Protein AF-A0A7S0TQQ0-F1 (afdb_monomer)

Secondary structure (DSSP, 8-state):
----PPPSS----SS--------HHHIIIIIHHHHHHHHHHHHHHHHHSGGGTT--HHHHHHHHHH-------TT--S--TT--GGGS----------GGGGS--

pLDDT: mean 77.32, std 16.3, range [34.41, 94.69]

Sequence (105 aa):
LIHHHERSATAWIEDPVQLLVLKKKDYDKRIKPLHVYSEQARVREFSVLSAFSGWTEEKLNALSIVTRDKRFSIGETVCKEGEDTLSGHFMMTLRRGTLEKWKEM

Organism: Hemiselmis andersenii (NCBI:txid464988)

Mean predicted aligned error: 11.16 Å

Solvent-accessible surface area (backbone atoms only — not comparable to full-atom values): 7426 Å² total; per-residue (Å²): 134,87,83,81,75,76,78,92,70,86,89,84,79,93,64,99,75,90,81,90,82,83,53,68,71,56,40,60,69,62,52,55,50,52,57,54,51,52,40,54,51,44,29,56,55,46,63,72,36,76,96,38,67,87,58,51,72,69,56,38,46,55,51,35,71,75,54,77,93,80,90,79,60,94,89,57,81,88,74,63,91,92,62,81,61,87,87,52,94,77,84,79,82,87,72,83,82,74,76,68,74,74,78,80,115

Nearest PDB structures (foldseek):
  6xfj-assembly2_D  TM=7.287E-01  e=3.505E+00  Salmonella enterica subsp. enterica serovar Typhimurium str. LT2

Radius of gyration: 20.75 Å; Cα contacts (8 Å, |Δi|>4): 26; chains: 1; bounding box: 41×38×54 Å

Structure (mmCIF, N/CA/C/O backbone):
data_AF-A0A7S0TQQ0-F1
#
_entry.id   AF-A0A7S0TQQ0-F1
#
loop_
_atom_site.group_PDB
_atom_site.id
_atom_site.type_symbol
_atom_site.label_atom_id
_atom_site.label_alt_id
_atom_site.label_comp_id
_atom_site.label_asym_id
_atom_site.label_entity_id
_atom_site.label_seq_id
_atom_site.pdbx_PDB_ins_code
_atom_site.Cartn_x
_atom_site.Cartn_y
_atom_site.Cartn_z
_atom_site.occupancy
_atom_site.B_iso_or_equiv
_atom_site.auth_seq_id
_atom_site.auth_comp_id
_atom_site.auth_asym_id
_atom_site.auth_atom_id
_atom_site.pdbx_PDB_model_num
ATOM 1 N N . LEU A 1 1 ? 12.384 18.057 -7.965 1.00 41.34 1 LEU A N 1
ATOM 2 C CA . LEU A 1 1 ? 13.256 18.078 -9.159 1.00 41.34 1 LEU A CA 1
ATOM 3 C C . LEU A 1 1 ? 13.242 16.702 -9.814 1.00 41.34 1 LEU A C 1
ATOM 5 O O . LEU A 1 1 ? 13.352 15.710 -9.104 1.00 41.34 1 LEU A O 1
ATOM 9 N N . ILE A 1 2 ? 13.057 16.619 -11.133 1.00 46.09 2 ILE A N 1
ATOM 10 C CA . ILE A 1 2 ? 13.217 15.360 -11.873 1.00 46.09 2 ILE A CA 1
ATOM 11 C C . ILE A 1 2 ? 14.705 15.243 -12.201 1.00 46.09 2 ILE A C 1
ATOM 13 O O . ILE A 1 2 ? 15.193 15.948 -13.078 1.00 46.09 2 ILE A O 1
ATOM 17 N N . HIS A 1 3 ? 15.433 14.386 -11.488 1.00 49.91 3 HIS A N 1
ATOM 18 C CA . HIS A 1 3 ? 16.801 14.052 -11.873 1.00 49.91 3 HIS A CA 1
ATOM 19 C C . HIS A 1 3 ? 16.744 13.202 -13.147 1.00 49.91 3 HIS A C 1
ATOM 21 O O . HIS A 1 3 ? 16.278 12.057 -13.138 1.00 49.91 3 HIS A O 1
ATOM 27 N N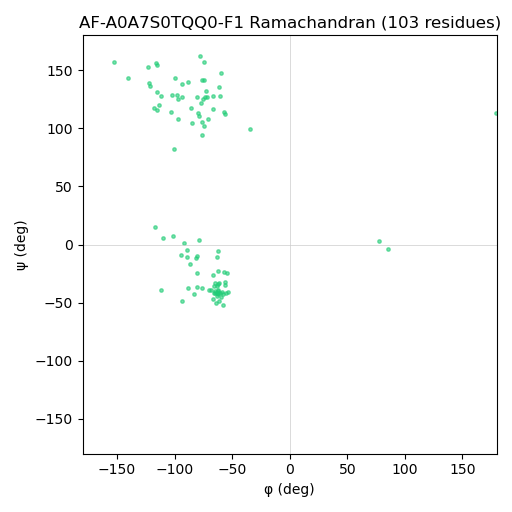 . HIS A 1 4 ? 17.144 13.800 -14.268 1.00 59.00 4 HIS A N 1
ATOM 28 C CA . HIS A 1 4 ? 17.493 13.059 -15.469 1.00 59.00 4 HIS A CA 1
ATOM 29 C C . HIS A 1 4 ? 18.851 12.418 -15.209 1.00 59.00 4 HIS A C 1
ATOM 31 O O . HIS A 1 4 ? 19.872 13.093 -15.219 1.00 59.00 4 HIS A O 1
ATOM 37 N N . HIS A 1 5 ? 18.847 11.123 -14.905 1.00 75.62 5 HIS A N 1
ATOM 38 C CA . HIS A 1 5 ? 20.082 10.356 -14.887 1.00 75.62 5 HIS A CA 1
ATOM 39 C C . HIS A 1 5 ? 20.483 10.083 -16.332 1.00 75.62 5 HIS A C 1
ATOM 41 O O . HIS A 1 5 ? 19.680 9.554 -17.110 1.00 75.62 5 HIS A O 1
ATOM 47 N N . GLU A 1 6 ? 21.707 10.462 -16.687 1.00 86.06 6 GLU A N 1
ATOM 48 C CA . GLU A 1 6 ? 22.305 10.032 -17.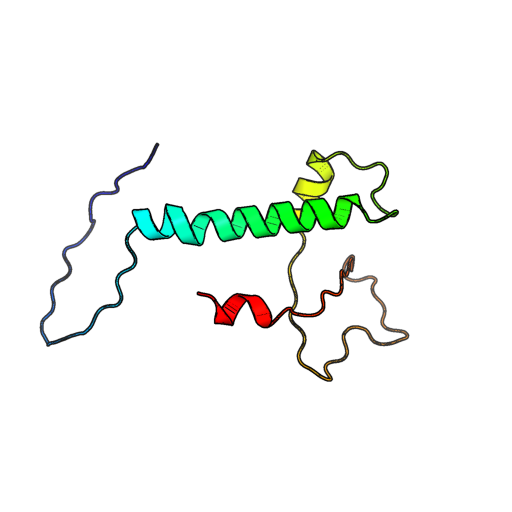942 1.00 86.06 6 GLU A CA 1
ATOM 49 C C . GLU A 1 6 ? 22.382 8.503 -17.977 1.00 86.06 6 GLU A C 1
ATOM 51 O O . GLU A 1 6 ? 22.485 7.830 -16.945 1.00 86.06 6 GLU A O 1
ATOM 56 N N . ARG A 1 7 ? 22.254 7.933 -19.176 1.00 86.69 7 ARG A N 1
ATOM 57 C CA . ARG A 1 7 ? 22.374 6.486 -19.351 1.00 86.69 7 ARG A CA 1
ATOM 58 C C . ARG A 1 7 ? 23.815 6.087 -19.052 1.00 86.69 7 ARG A C 1
ATOM 60 O O . ARG A 1 7 ? 24.734 6.639 -19.637 1.00 86.69 7 ARG A O 1
ATOM 67 N N . SER A 1 8 ? 23.996 5.105 -18.176 1.00 92.81 8 SER A N 1
ATOM 68 C CA . SER A 1 8 ? 25.316 4.568 -17.831 1.00 92.81 8 SER A CA 1
ATOM 69 C C . SER A 1 8 ? 25.845 3.547 -18.843 1.00 92.81 8 SER A C 1
ATOM 71 O O . SER A 1 8 ? 27.004 3.159 -18.764 1.00 92.81 8 SER A O 1
ATOM 73 N N . ALA A 1 9 ? 25.000 3.086 -19.769 1.00 91.44 9 ALA A N 1
ATOM 74 C CA . ALA A 1 9 ? 25.345 2.086 -20.769 1.00 91.44 9 ALA A CA 1
ATOM 75 C C . ALA A 1 9 ? 24.49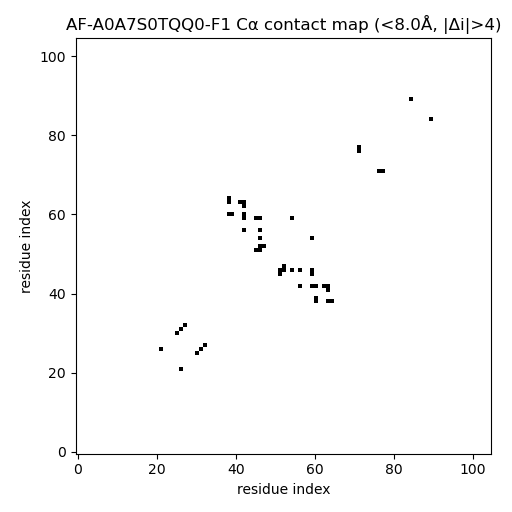8 2.249 -22.036 1.00 91.44 9 ALA A C 1
ATOM 77 O O . ALA A 1 9 ? 23.376 2.769 -21.996 1.00 91.44 9 ALA A O 1
ATOM 78 N N . THR A 1 10 ? 25.032 1.736 -23.142 1.00 90.69 10 THR A N 1
ATOM 79 C CA . THR A 1 10 ? 24.333 1.609 -24.422 1.00 90.69 10 THR A CA 1
ATOM 80 C C . THR A 1 10 ? 23.788 0.193 -24.545 1.00 90.69 10 THR A C 1
ATOM 82 O O . THR A 1 10 ? 24.542 -0.767 -24.434 1.00 90.69 10 THR A O 1
ATOM 85 N N . ALA A 1 11 ? 22.484 0.063 -24.780 1.00 87.88 11 ALA A N 1
ATOM 86 C CA . ALA A 1 11 ? 21.867 -1.216 -25.104 1.00 87.88 11 ALA A CA 1
ATOM 87 C C . ALA A 1 11 ? 21.810 -1.373 -26.628 1.00 87.88 11 ALA A C 1
ATOM 89 O O . ALA A 1 11 ? 21.293 -0.487 -27.313 1.00 87.88 11 ALA A O 1
ATOM 90 N N . TRP A 1 12 ? 22.324 -2.487 -27.143 1.00 90.56 12 TRP A N 1
ATOM 91 C CA . TRP A 1 12 ? 22.176 -2.888 -28.540 1.00 90.56 12 TRP A CA 1
ATOM 92 C C . TRP A 1 12 ? 21.356 -4.178 -28.626 1.00 90.56 12 TRP A C 1
ATOM 94 O O . TRP A 1 12 ? 21.277 -4.941 -27.666 1.00 90.56 12 TRP A O 1
ATOM 104 N N . ILE A 1 13 ? 20.701 -4.382 -29.765 1.00 91.50 13 ILE A N 1
ATOM 105 C CA . ILE A 1 13 ? 19.842 -5.535 -30.032 1.00 91.50 13 IL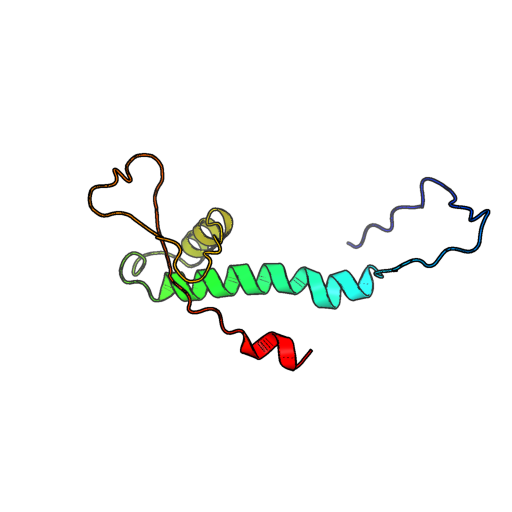E A CA 1
ATOM 106 C C . ILE A 1 13 ? 20.466 -6.290 -31.206 1.00 91.50 13 ILE A C 1
ATOM 108 O O . ILE A 1 13 ? 20.595 -5.715 -32.285 1.00 91.50 13 ILE A O 1
ATOM 112 N N . GLU A 1 14 ? 20.877 -7.538 -30.981 1.00 90.88 14 GLU A N 1
ATOM 113 C CA . GLU A 1 14 ? 21.517 -8.389 -32.002 1.00 90.88 14 GLU A CA 1
ATOM 114 C C . GLU A 1 14 ? 20.483 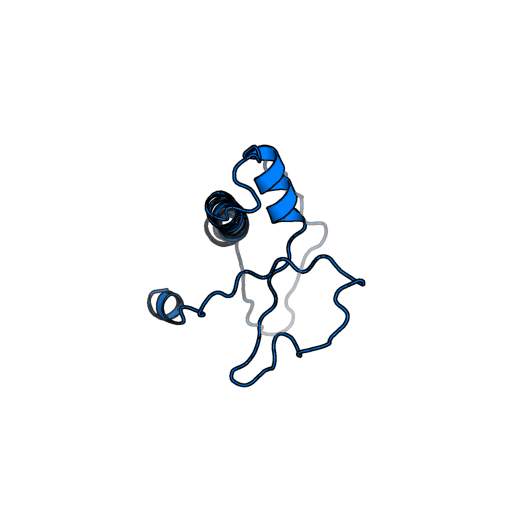-9.176 -32.821 1.00 90.88 14 GLU A C 1
ATOM 116 O O . GLU A 1 14 ? 20.606 -9.268 -34.039 1.00 90.88 14 GLU A O 1
ATOM 121 N N . ASP A 1 15 ? 19.412 -9.638 -32.170 1.00 94.25 15 ASP A N 1
ATOM 122 C CA . ASP A 1 15 ? 18.313 -10.387 -32.783 1.00 94.25 15 ASP A CA 1
ATOM 123 C C . ASP A 1 15 ? 16.983 -9.624 -32.690 1.00 94.25 15 ASP A C 1
ATOM 125 O O . ASP A 1 15 ? 16.797 -8.819 -31.776 1.00 94.25 15 ASP A O 1
ATOM 129 N N . PRO A 1 16 ? 15.997 -9.879 -33.568 1.00 92.38 16 PRO A N 1
ATOM 130 C CA . PRO A 1 16 ? 14.673 -9.279 -33.440 1.00 92.38 16 PRO A CA 1
ATOM 131 C C . PRO A 1 16 ? 14.025 -9.601 -32.084 1.00 92.38 16 PRO A C 1
ATOM 133 O O . PRO A 1 16 ? 13.657 -10.741 -31.807 1.00 92.38 16 PRO A O 1
ATOM 136 N N . VAL A 1 17 ? 13.828 -8.576 -31.250 1.00 91.94 17 VAL A N 1
ATOM 137 C CA . VAL A 1 17 ? 13.137 -8.689 -29.956 1.00 91.94 17 VAL A CA 1
ATOM 138 C C . VAL A 1 17 ? 11.943 -7.747 -29.882 1.00 91.94 17 VAL A C 1
ATOM 140 O O . VAL A 1 17 ? 11.922 -6.674 -30.485 1.00 91.94 17 VAL A O 1
ATOM 143 N N . GLN A 1 18 ? 10.950 -8.129 -29.082 1.00 93.12 18 GLN A N 1
ATOM 144 C CA . GLN A 1 18 ? 9.864 -7.242 -28.677 1.00 93.12 18 GLN A CA 1
ATOM 145 C C . GLN A 1 18 ? 10.108 -6.758 -27.250 1.00 93.12 18 GLN A C 1
ATOM 147 O O . GLN A 1 18 ? 10.334 -7.556 -26.343 1.00 93.12 18 GLN A O 1
ATOM 152 N N . LEU A 1 19 ? 10.048 -5.440 -27.051 1.00 91.69 19 LEU A N 1
ATOM 153 C CA . LEU A 1 19 ? 10.249 -4.811 -25.749 1.00 91.69 19 LEU A CA 1
ATOM 154 C C . LEU A 1 19 ? 8.967 -4.133 -25.276 1.00 91.69 19 LEU A C 1
ATOM 156 O O . LEU A 1 19 ? 8.372 -3.324 -25.988 1.00 91.69 19 LEU A O 1
ATOM 160 N N . LEU A 1 20 ? 8.587 -4.408 -24.029 1.00 92.81 20 LEU A N 1
ATOM 161 C CA . LEU A 1 20 ? 7.565 -3.643 -23.325 1.00 92.81 20 LEU A CA 1
ATOM 162 C C . LEU A 1 20 ? 8.223 -2.429 -22.670 1.00 92.81 20 LEU A C 1
ATOM 164 O O . LEU A 1 20 ? 9.085 -2.563 -21.803 1.00 92.81 20 LEU A O 1
ATOM 168 N N . VAL A 1 21 ? 7.821 -1.230 -23.092 1.00 90.94 21 VAL A N 1
ATOM 169 C CA . VAL A 1 21 ? 8.424 0.027 -22.636 1.00 90.94 21 VAL A CA 1
ATOM 170 C C . VAL A 1 21 ? 7.417 0.831 -21.825 1.00 90.94 21 VAL A C 1
ATOM 172 O O . VAL A 1 21 ? 6.389 1.261 -22.345 1.00 90.94 21 VAL A O 1
ATOM 175 N N . LEU A 1 22 ? 7.755 1.116 -20.565 1.00 89.94 22 LEU A N 1
ATOM 176 C CA . LEU A 1 22 ? 7.030 2.071 -19.730 1.00 89.94 22 LEU A CA 1
ATOM 177 C C . LEU A 1 22 ? 7.811 3.383 -19.644 1.00 89.94 22 LEU A C 1
ATOM 179 O O . LEU A 1 22 ? 8.901 3.449 -19.074 1.00 89.94 22 LEU A O 1
ATOM 183 N N . LYS A 1 23 ? 7.251 4.459 -20.202 1.00 90.25 23 LYS A N 1
ATOM 184 C CA . LYS A 1 23 ? 7.873 5.784 -20.121 1.00 90.25 23 LYS A CA 1
ATOM 185 C C . LYS A 1 23 ? 7.703 6.351 -18.715 1.00 90.25 23 LYS A C 1
ATOM 187 O O . LYS A 1 23 ? 6.628 6.264 -18.126 1.00 90.25 23 LYS A O 1
ATOM 192 N N . LYS A 1 24 ? 8.733 7.040 -18.217 1.00 86.69 24 LYS A N 1
ATOM 193 C CA . LYS A 1 24 ? 8.707 7.686 -16.893 1.00 86.69 24 LYS A CA 1
ATOM 194 C C . LYS A 1 24 ? 7.512 8.630 -16.712 1.00 86.69 24 LYS A C 1
ATOM 196 O O . LYS A 1 24 ? 6.862 8.583 -15.680 1.00 86.69 24 LYS A O 1
ATOM 201 N N . LYS A 1 25 ? 7.168 9.417 -17.738 1.00 89.31 25 LYS A N 1
ATOM 202 C CA . LYS A 1 25 ? 5.990 10.304 -17.719 1.00 89.31 25 LYS A CA 1
ATOM 203 C C . LYS A 1 25 ? 4.684 9.536 -17.480 1.00 89.31 25 LYS A C 1
ATOM 205 O O . LYS A 1 25 ? 3.829 10.010 -16.738 1.00 89.31 25 LYS A O 1
ATOM 210 N N . ASP A 1 26 ? 4.534 8.364 -18.094 1.00 88.88 26 ASP A N 1
ATOM 211 C CA . ASP A 1 26 ? 3.335 7.537 -17.946 1.00 88.88 26 ASP A CA 1
ATOM 212 C C . ASP A 1 26 ? 3.318 6.821 -16.593 1.00 88.88 26 ASP A C 1
ATOM 214 O O . ASP A 1 26 ? 2.271 6.769 -15.949 1.00 88.88 26 ASP A O 1
ATOM 218 N N . TYR A 1 27 ? 4.479 6.368 -16.109 1.00 87.44 27 TYR A N 1
ATOM 219 C CA . TYR A 1 27 ? 4.634 5.860 -14.744 1.00 87.44 27 TYR A CA 1
ATOM 220 C C . TYR A 1 27 ? 4.244 6.915 -13.698 1.00 87.44 27 TYR A C 1
ATOM 222 O O . TYR A 1 27 ? 3.395 6.656 -12.846 1.00 87.44 27 TYR A O 1
ATOM 230 N N . ASP A 1 28 ? 4.807 8.121 -13.788 1.00 86.25 28 ASP A N 1
ATOM 231 C CA . ASP A 1 28 ? 4.557 9.203 -12.833 1.00 86.25 28 ASP A CA 1
ATOM 232 C C . ASP A 1 28 ? 3.097 9.676 -12.869 1.00 86.25 28 ASP A C 1
ATOM 234 O O . ASP A 1 28 ? 2.548 10.050 -11.836 1.00 86.25 28 ASP A O 1
ATOM 238 N N . LYS A 1 29 ? 2.451 9.636 -14.042 1.00 86.06 29 LYS A N 1
ATOM 239 C CA . LYS A 1 29 ? 1.048 10.039 -14.201 1.00 86.06 29 LYS A CA 1
ATOM 240 C C . LYS A 1 29 ? 0.057 8.959 -13.767 1.00 86.06 29 LYS A C 1
ATOM 242 O O . LYS A 1 29 ? -1.012 9.305 -13.274 1.00 86.06 29 LYS A O 1
ATOM 247 N N . ARG A 1 30 ? 0.350 7.679 -14.013 1.00 83.56 30 ARG A N 1
ATOM 248 C CA . ARG A 1 30 ? -0.635 6.592 -13.858 1.00 83.56 30 ARG A CA 1
ATOM 249 C C . ARG A 1 30 ? -0.330 5.646 -12.712 1.00 83.56 30 ARG A C 1
ATOM 251 O O . ARG A 1 30 ? -1.259 5.225 -12.044 1.00 83.56 30 ARG A O 1
ATOM 258 N N . ILE A 1 31 ? 0.936 5.309 -12.483 1.00 83.00 31 ILE A N 1
ATOM 259 C CA . ILE A 1 31 ? 1.332 4.285 -11.506 1.00 83.00 31 ILE A CA 1
ATOM 260 C C . ILE A 1 31 ? 1.656 4.913 -10.156 1.00 83.00 31 ILE A C 1
ATOM 262 O O . ILE A 1 31 ? 1.127 4.484 -9.133 1.00 83.00 31 ILE A O 1
ATOM 266 N N . LYS A 1 32 ? 2.473 5.970 -10.146 1.00 80.00 32 LYS A N 1
ATOM 267 C CA . LYS A 1 32 ? 2.875 6.658 -8.914 1.00 80.00 32 LYS A CA 1
ATOM 268 C C . LYS A 1 32 ? 1.680 7.134 -8.068 1.00 80.00 32 LYS A C 1
ATOM 270 O O . LYS A 1 32 ? 1.719 6.926 -6.856 1.00 80.00 32 LYS A O 1
ATOM 275 N N . PRO A 1 33 ? 0.596 7.695 -8.645 1.00 82.31 33 PRO A N 1
ATOM 276 C CA . PRO A 1 33 ? -0.555 8.106 -7.849 1.00 82.31 33 PRO A CA 1
ATOM 277 C C . PRO A 1 33 ? -1.301 6.931 -7.214 1.00 82.31 33 PRO A C 1
ATOM 279 O O . PRO A 1 33 ? -1.901 7.120 -6.165 1.00 82.31 33 PRO A O 1
ATOM 282 N N . LEU A 1 34 ? -1.251 5.716 -7.782 1.00 77.88 34 LEU A N 1
ATOM 283 C CA . LEU A 1 34 ? -1.953 4.552 -7.217 1.00 77.88 34 LEU A CA 1
ATOM 284 C C . LEU A 1 34 ? -1.464 4.209 -5.807 1.00 77.88 34 LEU A C 1
ATOM 286 O O . LEU A 1 34 ? -2.262 3.778 -4.979 1.00 77.88 34 LEU A O 1
ATOM 290 N N . HIS A 1 35 ? -0.177 4.424 -5.518 1.00 71.31 35 HIS A N 1
ATOM 291 C CA . HIS A 1 35 ? 0.358 4.242 -4.165 1.00 71.31 35 HIS A CA 1
ATOM 292 C C . HIS A 1 35 ? -0.231 5.273 -3.196 1.00 71.31 35 HIS A C 1
ATOM 294 O O . HIS A 1 35 ? -0.752 4.900 -2.148 1.00 71.31 35 HIS A O 1
ATOM 300 N N . VAL A 1 36 ? -0.260 6.545 -3.605 1.00 74.75 36 VAL A N 1
ATOM 301 C CA . VAL A 1 36 ? -0.829 7.644 -2.809 1.00 74.75 36 VAL A CA 1
ATOM 302 C C . VAL A 1 36 ? -2.331 7.443 -2.578 1.00 74.75 36 VAL A C 1
ATOM 304 O O . VAL A 1 36 ? -2.818 7.631 -1.467 1.00 74.75 36 VAL A O 1
ATOM 307 N N . TYR A 1 37 ? -3.074 7.000 -3.598 1.00 75.06 37 TYR A N 1
ATOM 308 C CA . TYR A 1 37 ? -4.495 6.675 -3.460 1.00 75.06 37 TYR A CA 1
ATOM 309 C C . TYR A 1 37 ? -4.730 5.524 -2.476 1.00 75.06 37 TYR A C 1
ATOM 311 O O . TYR A 1 37 ? -5.685 5.581 -1.705 1.00 75.06 37 TYR A O 1
ATOM 319 N N . SER A 1 38 ? -3.870 4.501 -2.474 1.00 74.31 38 SER A N 1
ATOM 320 C CA . SER A 1 38 ? -3.970 3.383 -1.528 1.00 74.31 38 SER A CA 1
ATOM 321 C C . SER A 1 38 ? -3.722 3.824 -0.080 1.00 74.31 38 SER A C 1
ATOM 323 O O . SER A 1 38 ? -4.447 3.426 0.834 1.00 74.31 38 SER A O 1
ATOM 325 N N . GLU A 1 39 ? -2.736 4.693 0.144 1.00 79.44 39 GLU A N 1
ATOM 326 C CA . GLU A 1 39 ? -2.450 5.281 1.460 1.00 79.44 39 GLU A CA 1
ATOM 327 C C . GLU A 1 39 ? -3.606 6.160 1.951 1.00 79.44 39 GLU A C 1
ATOM 329 O O . GLU A 1 39 ? -4.138 5.927 3.037 1.00 79.44 39 GLU A O 1
ATOM 334 N N . GLN A 1 40 ? -4.088 7.087 1.120 1.00 81.81 40 GLN A N 1
ATOM 335 C CA . GLN A 1 40 ? -5.218 7.952 1.473 1.00 81.81 40 GLN A CA 1
ATOM 336 C C . GLN A 1 40 ? -6.517 7.169 1.705 1.00 81.81 40 GLN A C 1
ATOM 338 O O . GLN A 1 40 ? -7.302 7.522 2.587 1.00 81.81 40 GLN A O 1
ATOM 343 N N . ALA A 1 41 ? -6.757 6.095 0.946 1.00 83.31 41 ALA A N 1
ATOM 344 C CA . ALA A 1 41 ? -7.900 5.216 1.174 1.00 83.31 41 ALA A CA 1
ATOM 345 C C . ALA A 1 41 ? -7.826 4.543 2.554 1.00 83.31 41 ALA A C 1
ATOM 347 O O . ALA A 1 41 ? -8.828 4.504 3.265 1.00 83.31 41 ALA A O 1
ATOM 348 N N . ARG A 1 42 ? -6.639 4.082 2.970 1.00 85.25 42 ARG A N 1
ATOM 349 C CA . ARG A 1 42 ? -6.4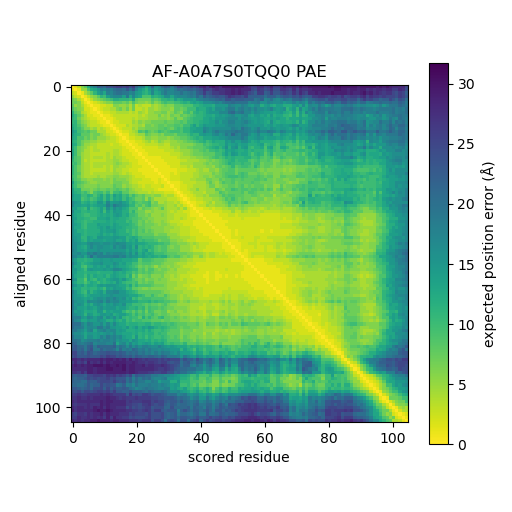28 3.493 4.304 1.00 85.25 42 ARG A CA 1
ATOM 350 C C . ARG A 1 42 ? -6.634 4.509 5.425 1.00 85.25 42 ARG A C 1
ATOM 352 O O . ARG A 1 42 ? -7.298 4.192 6.402 1.00 85.25 42 ARG A O 1
ATOM 359 N N . VAL A 1 43 ? -6.156 5.741 5.262 1.00 88.19 43 VAL A N 1
ATOM 360 C CA . VAL A 1 43 ? -6.387 6.818 6.244 1.00 88.19 43 VAL A CA 1
ATOM 361 C C . VAL A 1 43 ? -7.876 7.099 6.432 1.00 88.19 43 VAL A C 1
ATOM 363 O O . VAL A 1 43 ? -8.346 7.186 7.566 1.00 88.19 43 VAL A O 1
ATOM 366 N N . ARG A 1 44 ? -8.639 7.185 5.333 1.00 86.88 44 ARG A N 1
ATOM 367 C CA . ARG A 1 44 ? -10.098 7.362 5.397 1.00 86.88 44 ARG A CA 1
ATOM 368 C C . ARG A 1 44 ? -10.773 6.200 6.115 1.00 86.88 44 ARG A C 1
ATOM 370 O O . ARG A 1 44 ? -11.648 6.429 6.941 1.00 86.88 44 ARG A O 1
ATOM 377 N N . GLU A 1 45 ? -10.350 4.972 5.849 1.00 86.31 45 GLU A N 1
ATOM 378 C CA . GLU A 1 45 ? -10.887 3.806 6.552 1.00 86.31 45 GLU A CA 1
ATOM 379 C C . GLU A 1 45 ? -10.581 3.834 8.043 1.00 86.31 45 GLU A C 1
ATOM 381 O O . GLU A 1 45 ? -11.476 3.604 8.849 1.00 86.31 45 GLU A O 1
ATOM 386 N N . PHE A 1 46 ? -9.357 4.176 8.436 1.00 88.44 46 PHE A N 1
ATOM 387 C CA . PHE A 1 46 ? -9.022 4.272 9.853 1.00 88.44 46 PHE A CA 1
ATOM 388 C C . PHE A 1 46 ? -9.781 5.402 10.547 1.00 88.44 46 PHE A C 1
ATOM 390 O O . PHE A 1 46 ? -10.210 5.222 11.682 1.00 88.44 46 PHE A O 1
ATOM 397 N N . SER A 1 47 ? -10.026 6.523 9.863 1.00 89.38 47 SER A N 1
ATOM 398 C CA . SER A 1 47 ? -10.748 7.663 10.445 1.00 89.38 47 SER A CA 1
ATOM 399 C C . SER A 1 47 ? -12.194 7.358 10.848 1.00 89.38 47 SER A C 1
ATOM 401 O O . SER A 1 47 ? -12.733 8.042 11.714 1.00 89.38 47 SER A O 1
ATOM 403 N N . VAL A 1 48 ? -12.824 6.335 10.256 1.00 87.88 48 VAL A N 1
ATOM 404 C CA . VAL A 1 48 ? -14.207 5.950 10.589 1.00 87.88 48 VAL A CA 1
ATOM 405 C C . VAL A 1 48 ? -14.285 4.842 11.641 1.00 87.88 48 VAL A C 1
ATOM 407 O O . VAL A 1 48 ? -15.371 4.546 12.137 1.00 87.88 48 VAL A O 1
ATOM 410 N N . LEU A 1 49 ? -13.158 4.220 12.003 1.00 86.19 49 LEU A N 1
ATOM 411 C CA . LEU A 1 49 ? -13.123 3.194 13.042 1.00 86.19 49 LEU A CA 1
ATOM 412 C C . LEU A 1 49 ? -13.106 3.856 14.422 1.00 86.19 49 LEU A C 1
ATOM 414 O O . LEU A 1 49 ? -12.237 4.671 14.732 1.00 86.19 49 LEU A O 1
ATOM 418 N N . SER A 1 50 ? -14.032 3.449 15.291 1.00 88.19 50 SER A N 1
ATOM 419 C CA . SER A 1 50 ? -14.163 3.990 16.653 1.00 88.19 50 SER A CA 1
ATOM 420 C C . SER A 1 50 ? -12.875 3.874 17.476 1.00 88.19 50 SER A C 1
ATOM 422 O O . SER A 1 50 ? -12.573 4.774 18.262 1.00 88.19 50 SER A O 1
ATOM 424 N N . ALA A 1 51 ? -12.081 2.826 17.231 1.00 86.44 51 ALA A N 1
ATOM 425 C CA . ALA A 1 51 ? -10.767 2.602 17.834 1.00 86.44 51 ALA A CA 1
ATOM 426 C C . ALA A 1 51 ? -9.765 3.752 17.596 1.00 86.44 51 ALA A C 1
ATOM 428 O O . ALA A 1 51 ? -8.850 3.930 18.399 1.00 86.44 51 ALA A O 1
ATOM 429 N N . PHE A 1 52 ? -9.949 4.555 16.540 1.00 90.44 52 PHE A N 1
ATOM 430 C CA . PHE A 1 52 ? -9.075 5.683 16.198 1.00 90.44 52 PHE A CA 1
ATOM 431 C C . PHE A 1 52 ? -9.777 7.045 16.251 1.00 90.44 52 PHE A C 1
ATOM 433 O O . PHE A 1 52 ? -9.229 8.032 15.772 1.00 90.44 52 PHE A O 1
ATOM 440 N N . SER A 1 53 ? -10.956 7.135 16.873 1.00 88.19 53 SER A N 1
ATOM 441 C CA . SER A 1 53 ? -11.760 8.370 16.952 1.00 88.19 53 SER A CA 1
ATOM 442 C C . SER A 1 53 ? -11.025 9.595 17.530 1.00 88.19 53 SER A C 1
ATOM 444 O O . SER A 1 53 ? -11.380 10.725 17.213 1.00 88.19 53 SER A O 1
ATOM 446 N N . GLY A 1 54 ? -9.986 9.393 18.347 1.00 90.88 54 GLY A N 1
ATOM 447 C CA . GLY A 1 54 ? -9.148 10.463 18.910 1.00 90.88 54 GLY A CA 1
ATOM 448 C C . GLY A 1 54 ? -7.799 10.669 18.211 1.00 90.88 54 GLY A C 1
ATOM 449 O O . GLY A 1 54 ? -6.941 11.379 18.738 1.00 90.88 54 GLY A O 1
ATOM 450 N N . TRP A 1 55 ? -7.547 9.999 17.085 1.00 94.38 55 TRP A N 1
ATOM 451 C CA . TRP A 1 55 ? -6.265 10.078 16.385 1.00 94.38 55 TRP A CA 1
ATOM 452 C C . TRP A 1 55 ? -6.248 11.235 15.388 1.00 94.38 55 TRP A C 1
ATOM 454 O O . TRP A 1 55 ? -7.215 11.485 14.675 1.00 94.38 55 TRP A O 1
ATOM 464 N N . THR A 1 56 ? -5.111 11.928 15.318 1.00 94.69 56 THR A N 1
ATOM 465 C CA . THR A 1 56 ? -4.875 12.962 14.308 1.00 94.69 56 THR A CA 1
ATOM 466 C C . THR A 1 56 ? -4.618 12.331 12.943 1.00 94.69 56 THR A C 1
ATOM 468 O O . THR A 1 56 ? -4.152 11.193 12.848 1.00 94.69 56 THR A O 1
ATOM 471 N N . GLU A 1 57 ? -4.854 13.091 11.873 1.00 91.06 57 GLU A N 1
ATOM 472 C CA . GLU A 1 57 ? -4.595 12.642 10.501 1.00 91.06 57 GLU A CA 1
ATOM 473 C C . GLU A 1 57 ? -3.136 12.192 10.298 1.00 91.06 57 GLU A C 1
ATOM 475 O O . GLU A 1 57 ? -2.871 11.212 9.609 1.00 91.06 57 GLU A O 1
ATOM 480 N N . GLU A 1 58 ? -2.177 12.840 10.958 1.00 92.44 58 GLU A N 1
ATOM 481 C CA . GLU A 1 58 ? -0.757 12.463 10.931 1.00 92.44 58 GLU A CA 1
ATOM 482 C C . GLU A 1 58 ? -0.516 11.066 11.520 1.00 92.44 58 GLU A C 1
ATOM 484 O O . GLU A 1 58 ? 0.223 10.266 10.942 1.00 92.44 58 GLU A O 1
ATOM 489 N N . LYS A 1 59 ? -1.177 10.732 12.638 1.00 92.44 59 LYS A N 1
ATOM 490 C CA . LYS A 1 59 ? -1.085 9.397 13.249 1.00 92.44 59 LYS A CA 1
ATOM 491 C C . LYS A 1 59 ? -1.741 8.335 12.372 1.00 92.44 59 LYS A C 1
ATOM 493 O O . LYS A 1 59 ? -1.202 7.237 12.239 1.00 92.44 59 LYS A O 1
ATOM 498 N N . LEU A 1 60 ? -2.872 8.663 11.747 1.00 91.62 60 LEU A N 1
ATOM 499 C CA . LEU A 1 60 ? -3.541 7.771 10.797 1.00 91.62 60 LEU A CA 1
ATOM 500 C C . LEU A 1 60 ? -2.682 7.538 9.544 1.00 91.62 60 LEU A C 1
ATOM 502 O O . LEU A 1 60 ? -2.583 6.406 9.071 1.00 91.62 60 LEU A O 1
ATOM 506 N N . ASN A 1 61 ? -2.008 8.577 9.043 1.00 90.06 61 ASN A N 1
ATOM 507 C CA . ASN A 1 61 ? -1.047 8.468 7.945 1.00 90.06 61 ASN A CA 1
ATOM 508 C C . ASN A 1 61 ? 0.126 7.557 8.323 1.00 90.06 61 ASN A C 1
ATOM 510 O O . ASN A 1 61 ? 0.432 6.627 7.576 1.00 90.06 61 ASN A O 1
ATOM 514 N N . ALA A 1 62 ? 0.731 7.751 9.498 1.00 89.81 62 ALA A N 1
ATOM 515 C CA . ALA A 1 62 ? 1.806 6.887 9.984 1.00 89.81 62 ALA A CA 1
ATOM 516 C C . ALA A 1 62 ? 1.361 5.415 10.094 1.00 89.81 62 ALA A C 1
ATOM 518 O O . ALA A 1 62 ? 2.078 4.514 9.654 1.00 89.81 62 ALA A O 1
ATOM 519 N N . LEU A 1 63 ? 0.146 5.170 10.598 1.00 87.50 63 LEU A N 1
ATOM 520 C CA . LEU A 1 63 ? -0.455 3.836 10.661 1.00 87.50 63 LEU A CA 1
ATOM 521 C C . LEU A 1 63 ? -0.668 3.230 9.264 1.00 87.50 63 LEU A C 1
ATOM 523 O O . LEU A 1 63 ? -0.405 2.045 9.053 1.00 87.50 63 LEU A O 1
ATOM 527 N N . SER A 1 64 ? -1.089 4.036 8.286 1.00 86.12 64 SER A N 1
ATOM 528 C CA . SER A 1 64 ? -1.280 3.582 6.902 1.00 86.12 64 SER A CA 1
ATOM 529 C C . SER A 1 64 ? 0.015 3.101 6.251 1.00 86.12 64 SER A C 1
ATOM 531 O O . SER A 1 64 ? -0.011 2.129 5.501 1.00 86.12 64 SER A O 1
ATOM 533 N N . ILE A 1 65 ? 1.154 3.707 6.594 1.00 84.88 65 ILE A N 1
ATOM 534 C CA . ILE A 1 65 ? 2.465 3.334 6.051 1.00 84.88 65 ILE A CA 1
ATOM 535 C C . ILE A 1 65 ? 2.918 1.967 6.586 1.00 84.88 65 ILE A C 1
ATOM 537 O O . ILE A 1 65 ? 3.478 1.166 5.837 1.00 84.88 65 ILE A O 1
ATOM 541 N N . VAL A 1 66 ? 2.668 1.678 7.868 1.00 84.19 66 VAL A N 1
ATOM 542 C CA . VAL A 1 66 ? 3.108 0.423 8.510 1.00 84.19 66 VAL A CA 1
ATOM 543 C C . VAL A 1 66 ? 2.125 -0.736 8.327 1.00 84.19 66 VAL A C 1
ATOM 545 O O . VAL A 1 66 ? 2.501 -1.895 8.499 1.00 84.19 66 VAL A O 1
ATOM 548 N N . THR A 1 67 ? 0.880 -0.447 7.946 1.00 82.00 67 THR A N 1
ATOM 549 C CA . THR A 1 67 ? -0.126 -1.474 7.649 1.00 82.00 67 THR A CA 1
ATOM 550 C C . THR A 1 67 ? 0.150 -2.106 6.283 1.00 82.00 67 THR A C 1
ATOM 552 O O . THR A 1 67 ? 0.513 -1.414 5.331 1.00 82.00 67 THR A O 1
ATOM 555 N N . ARG A 1 68 ? -0.044 -3.422 6.153 1.00 76.38 68 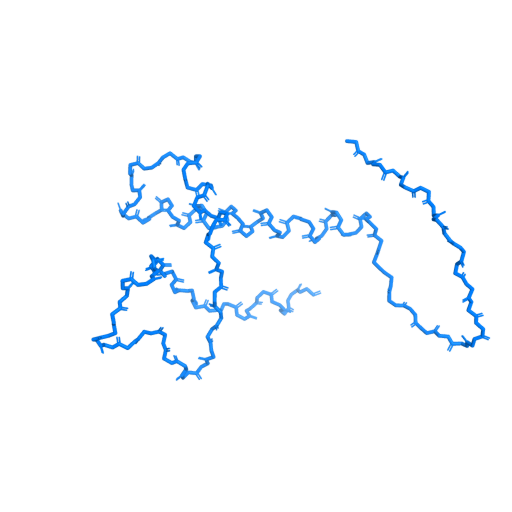ARG A N 1
ATOM 556 C CA . ARG A 1 68 ? 0.135 -4.152 4.888 1.00 76.38 68 ARG A CA 1
ATOM 557 C C . ARG A 1 68 ? -1.154 -4.848 4.476 1.00 76.38 68 ARG A C 1
ATOM 559 O O . ARG A 1 68 ? -1.789 -5.504 5.295 1.00 76.38 68 ARG A O 1
ATOM 566 N N . ASP A 1 69 ? -1.488 -4.754 3.193 1.00 77.75 69 ASP A N 1
ATOM 567 C CA . ASP A 1 69 ? -2.617 -5.485 2.627 1.00 77.75 69 ASP A CA 1
ATOM 568 C C . ASP A 1 69 ? -2.259 -6.971 2.499 1.00 77.75 69 ASP A C 1
ATOM 570 O O . ASP A 1 69 ? -1.253 -7.329 1.878 1.00 77.75 69 ASP A O 1
ATOM 574 N N . LYS A 1 70 ? -3.104 -7.846 3.050 1.00 77.81 70 LYS A N 1
ATOM 575 C CA . LYS A 1 70 ? -3.023 -9.297 2.852 1.00 77.81 70 LYS A CA 1
ATOM 576 C C . LYS A 1 70 ? -4.226 -9.753 2.033 1.00 77.81 70 LYS A C 1
ATOM 578 O O . LYS A 1 70 ? -5.364 -9.414 2.345 1.00 77.81 70 LYS A O 1
ATOM 583 N N . ARG A 1 71 ? -3.964 -10.489 0.952 1.00 80.19 71 ARG A N 1
ATOM 584 C CA . ARG A 1 71 ? -5.008 -11.068 0.097 1.00 80.19 71 ARG A CA 1
ATOM 585 C C . ARG A 1 71 ? -5.301 -12.483 0.563 1.00 80.19 71 ARG A C 1
ATOM 587 O O . ARG A 1 71 ? -4.368 -13.226 0.841 1.00 80.19 71 ARG A O 1
ATOM 594 N N . PHE A 1 72 ? -6.581 -12.819 0.593 1.00 79.75 72 PHE A N 1
ATOM 595 C CA . PHE A 1 72 ? -7.074 -14.144 0.934 1.00 79.75 72 PHE A CA 1
ATOM 596 C C . PHE A 1 72 ? -7.900 -14.678 -0.230 1.00 79.75 72 PHE A C 1
ATOM 598 O O . PHE A 1 72 ? -8.653 -13.928 -0.865 1.00 79.75 72 PHE A O 1
ATOM 605 N N . SER A 1 73 ? -7.736 -15.959 -0.526 1.00 81.50 73 SER A N 1
ATOM 606 C CA . SER A 1 73 ? -8.521 -16.650 -1.545 1.00 81.50 73 SER A CA 1
ATOM 607 C C . SER A 1 73 ? -9.910 -17.009 -1.016 1.00 81.50 73 SER A C 1
ATOM 609 O O . SER A 1 73 ? -10.154 -17.045 0.190 1.00 81.50 73 SER A O 1
ATOM 611 N N . ILE A 1 74 ? -10.845 -17.300 -1.923 1.00 82.75 74 ILE A N 1
ATOM 612 C CA . ILE A 1 74 ? -12.169 -17.798 -1.530 1.00 82.75 74 ILE A CA 1
ATOM 613 C C . ILE A 1 74 ? -11.991 -19.120 -0.770 1.00 82.75 74 ILE A C 1
ATOM 615 O O . ILE A 1 74 ? -11.335 -20.033 -1.264 1.00 82.75 74 ILE A O 1
ATOM 619 N N . GLY A 1 75 ? -12.578 -19.208 0.426 1.00 82.62 75 GLY A N 1
ATOM 620 C CA . GLY A 1 75 ? -12.468 -20.374 1.309 1.00 82.62 75 GLY A CA 1
ATOM 621 C C . GLY A 1 75 ? -11.229 -20.383 2.211 1.00 82.62 75 GLY A C 1
ATOM 622 O O . GLY A 1 75 ? -11.114 -21.261 3.063 1.00 82.62 75 GLY A O 1
ATOM 623 N N . GLU A 1 76 ? -10.320 -19.414 2.080 1.00 81.81 76 GLU A N 1
ATOM 624 C CA . GLU A 1 76 ? -9.171 -19.288 2.976 1.00 81.81 76 GLU A CA 1
ATOM 625 C C . GLU A 1 76 ? -9.613 -18.775 4.355 1.00 81.81 76 GLU A C 1
ATOM 627 O O . GLU A 1 76 ? -10.368 -17.807 4.472 1.00 81.81 76 GLU A O 1
ATOM 632 N N . THR A 1 77 ? -9.152 -19.438 5.418 1.00 82.06 77 THR A N 1
ATOM 633 C CA . THR A 1 77 ? -9.443 -19.014 6.793 1.00 82.06 77 THR A CA 1
ATOM 634 C C . THR A 1 77 ? -8.561 -17.832 7.159 1.00 82.06 77 THR A C 1
ATOM 636 O O . THR A 1 77 ? -7.337 -17.933 7.129 1.00 82.06 77 THR A O 1
ATOM 639 N N . VAL A 1 78 ? -9.190 -16.716 7.518 1.00 80.38 78 VAL A N 1
ATOM 640 C CA . VAL A 1 78 ? -8.479 -15.466 7.790 1.00 80.38 78 VAL A CA 1
ATOM 641 C C . VAL A 1 78 ? -7.918 -15.411 9.215 1.00 80.38 78 VAL A C 1
ATOM 643 O O . VAL A 1 78 ? -6.772 -15.010 9.406 1.00 80.38 78 VAL A O 1
ATOM 646 N N . CYS A 1 79 ? -8.708 -15.851 10.193 1.00 77.31 79 CYS A N 1
ATOM 647 C CA . CYS A 1 79 ? -8.310 -16.037 11.588 1.00 77.31 79 CYS A CA 1
ATOM 648 C C . CYS A 1 79 ? -8.963 -17.318 12.105 1.00 77.31 79 CYS A C 1
ATOM 650 O O . CYS A 1 79 ? -10.107 -17.605 11.730 1.00 77.31 79 CYS A O 1
ATOM 652 N N . LYS A 1 80 ? -8.268 -18.075 12.958 1.00 82.25 80 LYS A N 1
ATOM 653 C CA . LYS A 1 80 ? -8.859 -19.223 13.654 1.00 82.25 80 LYS A CA 1
ATOM 654 C C . LYS A 1 80 ? -9.256 -18.843 15.076 1.00 82.25 80 LYS A C 1
ATOM 656 O O . LYS A 1 80 ? -8.575 -18.073 15.745 1.00 82.25 80 LYS A O 1
ATOM 661 N N . GLU A 1 81 ? -10.371 -19.393 15.539 1.00 81.12 81 GLU A N 1
ATOM 662 C CA . GLU A 1 81 ? -10.779 -19.255 16.936 1.00 81.12 81 GLU A CA 1
ATOM 663 C C . GLU A 1 81 ? -9.719 -19.878 17.858 1.00 81.12 81 GLU A C 1
ATOM 665 O O . GLU A 1 81 ? -9.205 -20.961 17.578 1.00 81.12 81 GLU A O 1
ATOM 670 N N . GLY A 1 82 ? -9.369 -19.175 18.939 1.00 82.88 82 GLY A N 1
ATOM 671 C CA . GLY A 1 82 ? -8.347 -19.613 19.895 1.00 82.88 82 GLY A CA 1
ATOM 672 C C . GLY A 1 82 ? -6.896 -19.420 19.437 1.00 82.88 82 GLY A C 1
ATOM 673 O O . GLY A 1 82 ? -5.984 -19.815 20.159 1.00 82.88 82 GLY A O 1
ATOM 674 N N . GLU A 1 83 ? -6.662 -18.822 18.265 1.00 79.94 83 GLU A N 1
ATOM 675 C CA . GLU A 1 83 ? -5.317 -18.478 17.801 1.00 79.94 83 GLU A CA 1
ATOM 676 C C . GLU A 1 83 ? -4.753 -17.301 18.609 1.00 79.94 83 GLU A C 1
ATOM 678 O O . GLU A 1 83 ? -5.392 -16.256 18.746 1.00 79.94 83 GLU A O 1
ATOM 683 N N . ASP A 1 84 ? -3.552 -17.478 19.163 1.00 70.88 84 ASP A N 1
ATOM 684 C CA . ASP A 1 84 ? -2.906 -16.454 19.975 1.00 70.88 84 ASP A CA 1
ATOM 685 C C . ASP A 1 84 ? -2.328 -15.342 19.084 1.00 70.88 84 ASP A C 1
ATOM 687 O O . ASP A 1 84 ? -1.306 -15.496 18.409 1.00 70.88 84 ASP A O 1
ATOM 691 N N . THR A 1 85 ? -3.005 -14.196 19.070 1.00 66.69 85 THR A N 1
ATOM 692 C CA . THR A 1 85 ? -2.643 -13.036 18.244 1.00 66.69 85 THR A CA 1
ATOM 693 C C . THR A 1 85 ? -1.489 -12.205 18.823 1.00 66.69 85 THR A C 1
ATOM 695 O O . THR A 1 85 ? -1.140 -11.165 18.259 1.00 66.69 85 THR A O 1
ATOM 698 N N . LEU A 1 86 ? -0.876 -12.625 19.939 1.00 53.38 86 LEU A N 1
ATOM 699 C CA . LEU A 1 86 ? 0.153 -11.865 20.668 1.00 53.38 86 LEU A CA 1
ATOM 700 C C . LEU A 1 86 ? 1.455 -11.600 19.884 1.00 53.38 86 LEU A C 1
ATOM 702 O O . LEU A 1 86 ? 2.263 -10.776 20.309 1.00 53.38 86 LEU A O 1
ATOM 706 N N . SER A 1 87 ? 1.666 -12.232 18.725 1.00 51.16 87 SER A N 1
ATOM 707 C CA . SER A 1 87 ? 2.881 -12.050 17.910 1.00 51.16 87 SER A CA 1
ATOM 708 C C . SER A 1 87 ? 2.791 -10.958 16.833 1.00 51.16 87 SER A C 1
ATOM 710 O O . SER A 1 87 ? 3.775 -10.698 16.138 1.00 51.16 87 SER A O 1
ATOM 712 N N . GLY A 1 88 ? 1.668 -10.246 16.710 1.00 49.66 88 GLY A N 1
ATOM 713 C CA . GLY A 1 88 ? 1.591 -9.119 15.785 1.00 49.66 88 GLY A CA 1
ATOM 714 C C . GLY A 1 88 ? 0.230 -8.451 15.783 1.00 49.66 88 GLY A C 1
ATOM 715 O O . GLY A 1 88 ? -0.743 -9.044 15.339 1.00 49.66 88 GLY A O 1
ATOM 716 N N . HIS A 1 89 ? 0.194 -7.201 16.253 1.00 54.06 89 HIS A N 1
ATOM 717 C CA . HIS A 1 89 ? -0.933 -6.268 16.191 1.00 54.06 89 HIS A CA 1
ATOM 718 C C . HIS A 1 89 ? -1.749 -6.444 14.904 1.00 54.06 89 HIS A C 1
ATOM 720 O O . HIS A 1 89 ? -1.373 -5.956 13.837 1.00 54.06 89 HIS A O 1
ATOM 726 N N . PHE A 1 90 ? -2.866 -7.157 15.009 1.00 59.25 90 PHE A N 1
ATOM 727 C CA . PHE A 1 90 ? -3.694 -7.489 13.864 1.00 59.25 90 PHE A CA 1
ATOM 728 C C . PHE A 1 90 ? -4.886 -6.543 13.826 1.00 59.25 90 PHE A C 1
ATOM 730 O O . PHE A 1 90 ? -5.978 -6.846 14.300 1.00 59.25 90 PHE A O 1
ATOM 737 N N . MET A 1 91 ? -4.670 -5.352 13.272 1.00 61.78 91 MET A N 1
ATOM 738 C CA . MET A 1 91 ? -5.795 -4.596 12.747 1.00 61.78 91 MET A CA 1
ATOM 739 C C . MET A 1 91 ? -6.124 -5.171 11.375 1.00 61.78 91 MET A C 1
ATOM 741 O O . MET A 1 91 ? -5.340 -5.043 10.436 1.00 61.78 91 MET A O 1
ATOM 745 N N . MET A 1 92 ? -7.296 -5.786 11.263 1.00 64.12 92 MET A N 1
ATOM 746 C CA . MET A 1 92 ? -7.794 -6.293 9.998 1.00 64.12 92 MET A CA 1
ATOM 747 C C . MET A 1 92 ? -9.050 -5.556 9.580 1.00 64.12 92 MET A C 1
ATOM 749 O O . MET A 1 92 ? -10.101 -5.666 10.208 1.00 64.12 92 MET A O 1
ATOM 753 N N . THR A 1 93 ? -8.942 -4.853 8.461 1.00 62.91 93 THR A N 1
ATOM 754 C CA . THR A 1 93 ? -10.091 -4.349 7.723 1.00 62.91 93 THR A CA 1
ATOM 755 C C . THR A 1 93 ? -10.392 -5.330 6.591 1.00 62.91 93 THR A C 1
ATOM 757 O O . THR A 1 93 ? -9.646 -5.462 5.622 1.00 62.91 93 THR A O 1
ATOM 760 N N . LEU A 1 94 ? -11.483 -6.087 6.727 1.00 62.41 94 LEU A N 1
ATOM 761 C CA . LEU A 1 94 ? -11.934 -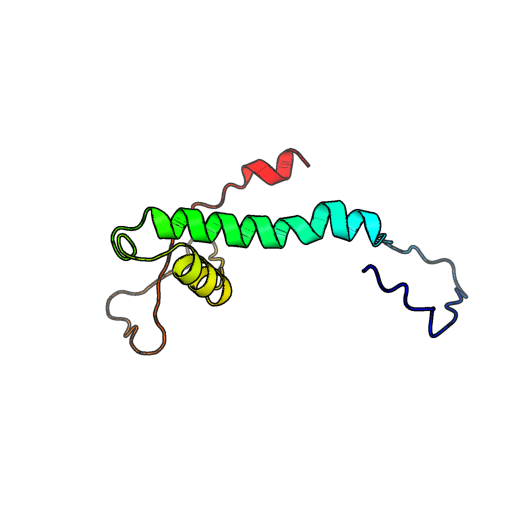6.989 5.669 1.00 62.41 94 LEU A CA 1
ATOM 762 C C . LEU A 1 94 ? -12.655 -6.182 4.595 1.00 62.41 94 LEU A C 1
ATOM 764 O O . LEU A 1 94 ? -13.763 -5.688 4.801 1.00 62.41 94 LEU A O 1
ATOM 768 N N . ARG A 1 95 ? -12.035 -6.075 3.421 1.00 64.06 95 ARG A N 1
ATOM 769 C CA . ARG A 1 95 ? -12.678 -5.518 2.232 1.00 64.06 95 ARG A CA 1
ATOM 770 C C . ARG A 1 95 ? -13.191 -6.660 1.369 1.00 64.06 95 ARG A C 1
ATOM 772 O O . ARG A 1 95 ? -12.429 -7.549 0.989 1.00 64.06 95 ARG A O 1
ATOM 779 N N . ARG A 1 96 ? -14.465 -6.612 0.979 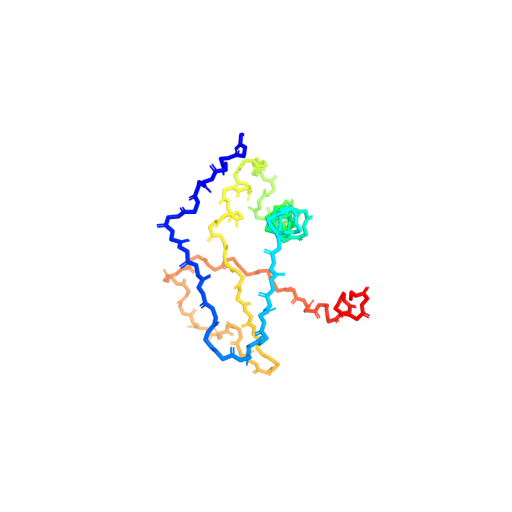1.00 57.56 96 ARG A N 1
ATOM 780 C CA . ARG A 1 96 ? -14.934 -7.433 -0.142 1.00 57.56 96 ARG A CA 1
ATOM 781 C C . ARG A 1 96 ? -14.240 -6.909 -1.397 1.00 57.56 96 ARG A C 1
ATOM 783 O O . ARG A 1 96 ? -14.435 -5.751 -1.760 1.00 57.56 96 ARG A O 1
ATOM 790 N N . GLY A 1 97 ? -13.408 -7.735 -2.030 1.00 53.88 97 GLY A N 1
ATOM 791 C CA . GLY A 1 97 ? -12.730 -7.358 -3.267 1.00 53.88 97 GLY A CA 1
ATOM 792 C C . GLY A 1 97 ? -13.753 -6.953 -4.326 1.00 53.88 97 GLY A C 1
ATOM 793 O O . GLY A 1 97 ? -14.523 -7.787 -4.798 1.00 53.88 97 GLY A O 1
ATOM 794 N N . THR A 1 98 ? -13.785 -5.673 -4.693 1.00 49.25 98 THR A N 1
ATOM 795 C CA . THR A 1 98 ? -14.548 -5.201 -5.849 1.00 49.25 98 THR A CA 1
ATOM 796 C C . THR A 1 98 ? -13.756 -5.583 -7.097 1.00 49.25 98 THR A C 1
ATOM 798 O O . THR A 1 98 ? -12.851 -4.874 -7.528 1.00 49.25 98 THR A O 1
ATOM 801 N N . LEU A 1 99 ? -14.093 -6.733 -7.682 1.00 45.41 99 LEU A N 1
ATOM 802 C CA . LEU A 1 99 ? -13.620 -7.159 -9.007 1.00 45.41 99 LEU A CA 1
ATOM 803 C C . LEU A 1 99 ? -14.072 -6.209 -10.139 1.00 45.41 99 LEU A C 1
ATOM 805 O O . LEU A 1 99 ? -13.657 -6.375 -11.280 1.00 45.41 99 LEU A O 1
ATOM 809 N N . GLU A 1 100 ? -14.910 -5.212 -9.847 1.00 41.38 100 GLU A N 1
ATOM 810 C CA . GLU A 1 100 ? -15.621 -4.434 -10.866 1.00 41.38 100 GLU A CA 1
ATOM 811 C C . GLU A 1 100 ? -14.793 -3.318 -11.520 1.00 41.38 100 GLU A C 1
ATOM 813 O O . GLU A 1 100 ? -15.036 -3.000 -12.677 1.00 41.38 100 GLU A O 1
ATOM 818 N N . LYS A 1 101 ? -13.749 -2.781 -10.871 1.00 41.12 101 LYS A N 1
ATOM 819 C CA . LYS A 1 101 ? -12.967 -1.666 -11.453 1.00 41.12 101 LYS A CA 1
ATOM 820 C C . LYS A 1 101 ? -11.914 -2.065 -12.491 1.00 41.12 101 LYS A C 1
ATOM 822 O O . LYS A 1 101 ? -11.366 -1.192 -13.152 1.00 41.12 101 LYS A O 1
ATOM 827 N N . TRP A 1 102 ? -11.632 -3.356 -12.659 1.00 36.00 102 TRP A N 1
ATOM 828 C CA . TRP A 1 102 ? -10.666 -3.834 -13.661 1.00 36.00 102 TRP A CA 1
ATOM 829 C C . TRP A 1 102 ? -11.291 -4.123 -15.030 1.00 36.00 102 TRP A C 1
ATOM 831 O O . TRP A 1 102 ? -10.564 -4.449 -15.960 1.00 36.00 102 TRP A O 1
ATOM 841 N N . LYS A 1 103 ? -12.620 -4.010 -15.170 1.00 34.41 103 LYS A N 1
ATOM 842 C CA . LYS A 1 103 ? -13.312 -4.172 -16.461 1.00 34.41 103 LYS A CA 1
ATOM 843 C C . LYS A 1 103 ? -13.443 -2.871 -17.262 1.00 34.41 103 LYS A C 1
ATOM 845 O O . LYS A 1 103 ? -13.832 -2.930 -18.420 1.00 34.41 103 LYS A O 1
ATOM 850 N N . GLU A 1 104 ? -13.132 -1.725 -16.657 1.00 35.78 104 GLU A N 1
ATOM 851 C CA . GLU A 1 104 ? -13.300 -0.394 -17.266 1.00 35.78 104 GLU A CA 1
ATOM 852 C C . GLU A 1 104 ? -11.969 0.305 -17.619 1.00 35.78 104 GLU A C 1
ATOM 854 O O . GLU A 1 104 ? -11.979 1.460 -18.045 1.00 35.78 104 GLU A O 1
ATOM 859 N N . MET A 1 105 ? -10.826 -0.372 -17.452 1.00 34.41 105 MET A N 1
ATOM 860 C CA . MET A 1 105 ? -9.497 0.096 -17.884 1.00 34.41 105 MET A CA 1
ATOM 861 C C . MET A 1 105 ? -8.973 -0.735 -19.047 1.00 34.41 105 MET A C 1
ATOM 863 O O . MET A 1 105 ? -8.307 -0.127 -19.915 1.00 34.41 105 MET A O 1
#

Foldseek 3Di:
DDDPDDDPDDDDDPDDDDDDDDDPVNCVVPVVVVVVVQLVVQLVVLCPDPVCVPPDSVVSSVVSVPDDDDDDDVPGDPDDPPDDPVPDDDDDDDDDDPPPPVVVD